Protein AF-A0A967H5M8-F1 (afdb_monomer)

Mean predicted aligned error: 3.18 Å

Solvent-accessible surface area (backbone atoms only — not comparable to full-atom values): 7949 Å² total; per-residue (Å²): 107,64,87,84,41,62,66,40,50,35,70,54,64,42,18,38,65,68,41,80,28,29,34,34,30,39,46,49,67,38,90,89,75,70,45,78,49,74,49,63,78,41,75,48,74,46,58,31,38,22,40,42,82,69,62,39,92,92,38,62,27,49,34,26,34,42,30,45,48,50,60,46,71,60,23,50,49,77,83,37,82,75,80,44,83,62,58,58,78,50,45,51,58,33,90,49,81,77,95,54,72,38,94,76,32,74,47,60,74,43,75,54,50,52,82,69,33,71,81,38,46,46,42,75,92,78,43,59,81,90,47,45,76,20,30,60,72,29,77

Sequence (139 aa):
MHEQHGGELQCQVCHSIEYSSCDGCHVQISDETGNPYYTTEGSYLGLYIGLNPLKSYNRPYKYVLLRHVPVDEDSFSFYGNNLLPNYDQLPTWTYASPHNIQRNTPQTESCGACHGNPELFLTAEKVAENEIAANQDVI

Nearest PDB structures (foldseek):
  1owg-assembly1_A  TM=4.647E-01  e=6.901E+00  Escherichia coli
  2iie-assembly1_A  TM=3.719E-01  e=7.796E+00  Escherichia coli
  2iif-assembly1_A  TM=3.560E-01  e=7.335E+00  Escherichia coli

pLDDT: mean 95.89, std 2.3, range [81.44, 98.56]

Structure (mmCIF, N/CA/C/O backbone):
data_AF-A0A967H5M8-F1
#
_entry.id   AF-A0A967H5M8-F1
#
loop_
_atom_site.group_PDB
_atom_site.id
_atom_site.type_symbol
_atom_site.label_atom_id
_atom_site.label_alt_id
_atom_site.label_comp_id
_atom_site.label_asym_id
_atom_site.label_entity_id
_atom_site.label_seq_id
_atom_site.pdbx_PDB_ins_code
_atom_site.Cartn_x
_atom_site.Cartn_y
_atom_site.Cartn_z
_atom_site.occupancy
_atom_site.B_iso_or_equiv
_atom_site.auth_seq_id
_atom_site.auth_comp_id
_atom_site.auth_asym_id
_atom_site.auth_atom_id
_atom_site.pdbx_PDB_model_num
ATOM 1 N N . MET A 1 1 ? -10.910 -0.694 23.156 1.00 81.44 1 MET A N 1
ATOM 2 C CA . MET A 1 1 ? -10.536 -0.867 21.735 1.00 81.44 1 MET A CA 1
ATOM 3 C C . MET A 1 1 ? -10.185 -2.311 21.402 1.00 81.44 1 MET A C 1
ATOM 5 O O . MET A 1 1 ? -10.831 -2.865 20.525 1.00 81.44 1 MET A O 1
ATOM 9 N N . HIS A 1 2 ? -9.216 -2.941 22.082 1.00 92.88 2 HIS A N 1
ATOM 10 C CA . HIS A 1 2 ? -8.803 -4.319 21.759 1.00 92.88 2 HIS A CA 1
ATOM 11 C C . HIS A 1 2 ? -9.899 -5.374 21.941 1.00 92.88 2 HIS A C 1
ATOM 13 O O . HIS A 1 2 ? -9.974 -6.291 21.140 1.00 92.88 2 HIS A O 1
ATOM 19 N N . GLU A 1 3 ? -10.773 -5.240 22.940 1.00 92.19 3 GLU A N 1
ATOM 20 C CA . GLU A 1 3 ? -11.892 -6.178 23.117 1.00 92.19 3 GLU A CA 1
ATOM 21 C C . GLU A 1 3 ? -12.945 -6.049 22.008 1.00 92.19 3 GLU A C 1
ATOM 23 O O . GLU A 1 3 ? -13.509 -7.050 21.589 1.00 92.19 3 GLU A O 1
ATOM 28 N N . GLN A 1 4 ? -13.187 -4.832 21.501 1.00 90.81 4 GLN A N 1
ATOM 29 C CA . GLN A 1 4 ? -14.183 -4.600 20.447 1.00 90.81 4 GLN A CA 1
ATOM 30 C C . GLN A 1 4 ? -13.690 -4.981 19.043 1.00 90.81 4 GLN A C 1
ATOM 32 O O . GLN A 1 4 ? -14.500 -5.338 18.198 1.00 90.81 4 GLN A O 1
ATOM 37 N N . HIS A 1 5 ? -12.382 -4.884 18.788 1.00 93.88 5 HIS A N 1
ATOM 38 C CA . HIS A 1 5 ? -11.789 -5.076 17.455 1.00 93.88 5 HIS A CA 1
ATOM 39 C C . HIS A 1 5 ? -10.844 -6.283 17.365 1.00 93.88 5 HIS A C 1
ATOM 41 O O . HIS A 1 5 ? -10.254 -6.545 16.313 1.00 93.88 5 HIS A O 1
ATOM 47 N N . GLY A 1 6 ? -10.652 -6.995 18.477 1.00 86.25 6 GLY A N 1
ATOM 48 C CA . GLY A 1 6 ? -9.716 -8.105 18.588 1.00 86.25 6 GLY A CA 1
ATOM 49 C C . GLY A 1 6 ? -10.035 -9.207 17.585 1.00 86.25 6 GLY A C 1
ATOM 50 O O . GLY A 1 6 ? -11.162 -9.682 17.512 1.00 86.25 6 GLY A O 1
ATOM 51 N N . GLY A 1 7 ? -9.030 -9.603 16.804 1.00 85.00 7 GLY A N 1
ATOM 52 C CA . GLY A 1 7 ? -9.155 -10.640 15.776 1.00 85.00 7 GLY A CA 1
ATOM 53 C C . GLY A 1 7 ? -9.581 -10.127 14.397 1.00 85.00 7 GLY A C 1
ATOM 54 O O . GLY A 1 7 ? -9.241 -10.761 13.404 1.00 85.00 7 GLY A O 1
ATOM 55 N N . GLU A 1 8 ? -10.216 -8.957 14.305 1.00 95.06 8 GLU A N 1
ATOM 56 C CA . GLU A 1 8 ? -10.643 -8.375 13.023 1.00 95.06 8 GLU A CA 1
ATOM 57 C C . GLU A 1 8 ? -9.600 -7.416 12.439 1.00 95.06 8 GLU A C 1
ATOM 59 O O . GLU A 1 8 ? -9.362 -7.438 11.232 1.00 95.06 8 GLU A O 1
ATOM 64 N N . LEU A 1 9 ? -8.959 -6.595 13.277 1.00 96.62 9 LEU A N 1
ATOM 65 C CA . LEU A 1 9 ? -7.996 -5.579 12.842 1.00 96.62 9 LEU A CA 1
ATOM 66 C C . LEU A 1 9 ? -6.559 -5.980 13.180 1.00 96.62 9 LEU A C 1
ATOM 68 O O . LEU A 1 9 ? -6.258 -6.353 14.317 1.00 96.62 9 LEU A O 1
ATOM 72 N N . GLN A 1 10 ? -5.655 -5.832 12.213 1.00 97.00 10 GLN A N 1
ATOM 73 C CA . GLN A 1 10 ? -4.217 -5.898 12.459 1.00 97.00 10 GLN A CA 1
ATOM 74 C C . GLN A 1 10 ? -3.796 -4.790 13.440 1.00 97.00 10 GLN A C 1
ATOM 76 O O . GLN A 1 10 ? -4.272 -3.663 13.340 1.00 97.00 10 GLN A O 1
ATOM 81 N N . CYS A 1 11 ? -2.853 -5.064 14.352 1.00 95.94 11 CYS A N 1
ATOM 82 C CA . CYS A 1 11 ? -2.382 -4.083 15.343 1.00 95.94 11 CYS A CA 1
ATOM 83 C C . CYS A 1 11 ? -1.971 -2.742 14.711 1.00 95.94 11 CYS A C 1
ATOM 85 O O . CYS A 1 11 ? -2.276 -1.678 15.244 1.00 95.94 11 CYS A O 1
ATOM 87 N N . GLN A 1 12 ? -1.307 -2.792 13.557 1.00 97.56 12 GLN A N 1
ATOM 88 C CA . GLN A 1 12 ? -0.863 -1.621 12.812 1.00 97.56 12 GLN A CA 1
ATOM 89 C C . GLN A 1 12 ? -2.021 -0.727 12.340 1.00 97.56 12 GLN A C 1
ATOM 91 O O . GLN A 1 12 ? -1.812 0.475 12.255 1.00 97.56 12 GLN A O 1
ATOM 96 N N . VAL A 1 13 ? -3.238 -1.248 12.129 1.00 97.81 13 VAL A N 1
ATOM 97 C CA . VAL A 1 13 ? -4.414 -0.430 11.759 1.00 97.81 13 VAL A CA 1
ATOM 98 C C . VAL A 1 13 ? -4.656 0.685 12.775 1.00 97.81 13 VAL A C 1
ATOM 100 O O . VAL A 1 13 ? -4.952 1.813 12.398 1.00 97.81 13 VAL A O 1
ATOM 103 N N . CYS A 1 14 ? -4.480 0.383 14.062 1.00 97.25 14 CYS A N 1
ATOM 104 C CA . CYS A 1 14 ? -4.594 1.378 15.122 1.00 97.25 14 CYS A CA 1
ATOM 105 C C . CYS A 1 14 ? -3.242 1.994 15.479 1.00 97.25 14 CYS A C 1
ATOM 107 O O . CYS A 1 14 ? -3.198 3.141 15.891 1.00 97.25 14 CYS A O 1
ATOM 109 N N . HIS A 1 15 ? -2.145 1.241 15.386 1.00 97.75 15 HIS A N 1
ATOM 110 C CA . HIS A 1 15 ? -0.874 1.634 15.996 1.00 97.75 15 HIS A CA 1
ATOM 111 C C . HIS A 1 15 ? 0.194 2.129 15.018 1.00 97.75 15 HIS A C 1
ATOM 113 O O . HIS A 1 15 ? 1.268 2.513 15.466 1.00 97.75 15 HIS A O 1
ATOM 119 N N . SER A 1 16 ? -0.060 2.142 13.713 1.00 98.19 16 SER A N 1
ATOM 120 C CA . SER A 1 16 ? 0.835 2.758 12.728 1.00 98.19 16 SER A CA 1
ATOM 121 C C . SER A 1 16 ? 0.544 4.249 12.586 1.00 98.19 16 SER A C 1
ATOM 123 O O . SER A 1 16 ? -0.568 4.709 12.820 1.00 98.19 16 SER A O 1
ATOM 125 N N . ILE A 1 17 ? 1.548 4.989 12.131 1.00 97.31 17 ILE A N 1
ATOM 126 C CA . ILE A 1 17 ? 1.366 6.298 11.492 1.00 97.31 17 ILE A CA 1
ATOM 127 C C . ILE A 1 17 ? 1.536 6.146 9.978 1.00 97.31 17 ILE A C 1
ATOM 129 O O . ILE A 1 17 ? 1.791 5.036 9.502 1.00 97.31 17 ILE A O 1
ATOM 133 N N . GLU A 1 18 ? 1.405 7.238 9.232 1.00 97.50 18 GLU A N 1
ATOM 134 C CA . GLU A 1 18 ? 1.667 7.257 7.792 1.00 97.50 18 GLU A CA 1
ATOM 135 C C . GLU A 1 18 ? 3.054 6.685 7.454 1.00 97.50 18 GLU A C 1
ATOM 137 O O . GLU A 1 18 ? 4.028 6.833 8.201 1.00 97.50 18 GLU A O 1
ATOM 142 N N . TYR A 1 19 ? 3.132 5.988 6.325 1.00 97.81 19 TYR A N 1
ATOM 143 C CA . TYR A 1 19 ? 4.345 5.365 5.807 1.00 97.81 19 TYR A CA 1
ATOM 144 C C . TYR A 1 19 ? 4.388 5.479 4.286 1.00 97.81 19 TYR A C 1
ATOM 146 O O . TYR A 1 19 ? 3.388 5.774 3.637 1.00 97.81 19 TYR A O 1
ATOM 154 N N . SER A 1 20 ? 5.566 5.237 3.719 1.00 96.69 20 SER A N 1
ATOM 155 C CA . SER A 1 20 ? 5.797 5.397 2.288 1.00 96.69 20 SER A CA 1
ATOM 156 C C . SER A 1 20 ? 4.996 4.402 1.449 1.00 96.69 20 SER A C 1
ATOM 158 O O . SER A 1 20 ? 5.032 3.193 1.708 1.00 96.69 20 SER A O 1
ATOM 160 N N . SER A 1 21 ? 4.349 4.940 0.424 1.00 97.19 21 SER A N 1
ATOM 161 C CA . SER A 1 21 ? 3.827 4.260 -0.758 1.00 97.19 21 SER A CA 1
ATOM 162 C C . SER A 1 21 ? 4.420 4.936 -1.997 1.00 97.19 21 SER A C 1
ATOM 164 O O . SER A 1 21 ? 4.889 6.077 -1.915 1.00 97.19 21 SER A O 1
ATOM 166 N N . CYS A 1 22 ? 4.464 4.219 -3.113 1.00 96.00 22 CYS A N 1
ATOM 167 C CA . CYS A 1 22 ? 5.015 4.728 -4.363 1.00 96.00 22 CYS A CA 1
ATOM 168 C C . CYS A 1 22 ? 4.206 4.201 -5.545 1.00 96.00 22 CYS A C 1
ATOM 170 O O . CYS A 1 22 ? 3.684 3.094 -5.458 1.00 96.00 22 CYS A O 1
ATOM 172 N N . ASP A 1 23 ? 4.217 4.942 -6.647 1.00 96.06 23 ASP A N 1
ATOM 173 C CA . ASP A 1 23 ? 3.498 4.619 -7.882 1.00 96.06 23 ASP A CA 1
ATOM 174 C C . ASP A 1 23 ? 4.489 4.397 -9.018 1.00 96.06 23 ASP A C 1
ATOM 176 O O . ASP A 1 23 ? 5.540 5.049 -9.022 1.00 96.06 23 ASP A O 1
ATOM 180 N N . GLY A 1 24 ? 4.142 3.478 -9.928 1.00 93.62 24 GLY A N 1
ATOM 181 C CA . GLY A 1 24 ? 4.784 3.210 -11.221 1.00 93.62 24 GLY A CA 1
ATOM 182 C C . GLY A 1 24 ? 6.312 3.251 -11.224 1.00 93.62 24 GLY A C 1
ATOM 183 O O . GLY A 1 24 ? 6.906 4.321 -11.205 1.00 93.62 24 GLY A O 1
ATOM 184 N N . CYS A 1 25 ? 6.990 2.101 -11.270 1.00 95.06 25 CYS A N 1
ATOM 185 C CA . CYS A 1 25 ? 8.450 2.065 -11.441 1.00 95.06 25 CYS A CA 1
ATOM 186 C C . CYS A 1 25 ? 8.810 1.773 -12.892 1.00 95.06 25 CYS A C 1
ATOM 188 O O . CYS A 1 25 ? 8.416 0.730 -13.403 1.00 95.06 25 CYS A O 1
ATOM 190 N N . HIS A 1 26 ? 9.648 2.595 -13.517 1.00 96.19 26 HIS A N 1
ATOM 191 C CA . HIS A 1 26 ? 10.157 2.336 -14.868 1.00 96.19 26 HIS A CA 1
ATOM 192 C C . HIS A 1 26 ? 11.671 2.240 -14.850 1.00 96.19 26 HIS A C 1
ATOM 194 O O . HIS A 1 26 ? 12.345 3.121 -14.317 1.00 96.19 26 HIS A O 1
ATOM 200 N N . VAL A 1 27 ? 12.217 1.178 -15.440 1.00 95.94 27 VAL A N 1
ATOM 201 C CA . VAL A 1 27 ? 13.665 0.927 -15.478 1.00 95.94 27 VAL A CA 1
ATOM 202 C C . VAL A 1 27 ? 14.247 1.182 -16.863 1.00 95.94 27 VAL A C 1
ATOM 204 O O . VAL A 1 27 ? 13.673 0.777 -17.869 1.00 95.94 27 VAL A O 1
ATOM 207 N N . GLN A 1 28 ? 15.403 1.844 -16.918 1.00 96.50 28 GLN A N 1
ATOM 208 C CA . GLN A 1 28 ? 16.050 2.271 -18.166 1.00 96.50 28 GLN A CA 1
ATOM 209 C C . GLN A 1 28 ? 17.585 2.265 -18.027 1.00 96.50 28 GLN A C 1
ATOM 211 O O . GLN A 1 28 ? 18.124 2.106 -16.926 1.00 96.50 28 GLN A O 1
ATOM 216 N N . ILE A 1 29 ? 18.300 2.441 -19.143 1.00 97.19 29 ILE A N 1
ATOM 217 C CA . ILE A 1 29 ? 19.746 2.717 -19.171 1.00 97.19 29 ILE A CA 1
ATOM 218 C C . ILE A 1 29 ? 19.948 4.165 -19.608 1.00 97.19 29 ILE A C 1
ATOM 220 O O . ILE A 1 29 ? 19.361 4.611 -20.587 1.00 97.19 29 ILE A O 1
ATOM 224 N N . SER A 1 30 ? 20.778 4.906 -18.881 1.00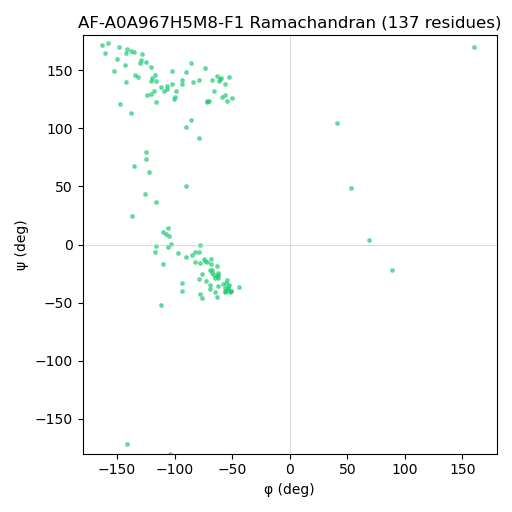 95.56 30 SER A N 1
ATOM 225 C CA . SER A 1 30 ? 21.103 6.291 -19.221 1.00 95.56 30 SER A CA 1
ATOM 226 C C . SER A 1 30 ? 21.969 6.344 -20.483 1.00 95.56 30 SER A C 1
ATOM 228 O O . SER A 1 30 ? 23.070 5.796 -20.482 1.00 95.56 30 SER A O 1
ATOM 230 N N . ASP A 1 31 ? 21.528 7.067 -21.515 1.00 94.38 31 ASP A N 1
ATOM 231 C CA . ASP A 1 31 ? 22.326 7.295 -22.733 1.00 94.38 31 ASP A CA 1
ATOM 232 C C . ASP A 1 31 ? 23.618 8.086 -22.455 1.00 94.38 31 ASP A C 1
ATOM 234 O O . ASP A 1 31 ? 24.615 7.940 -23.161 1.00 94.38 31 ASP A O 1
ATOM 238 N N . GLU A 1 32 ? 23.624 8.911 -21.404 1.00 96.00 32 GLU A N 1
ATOM 239 C CA . GLU A 1 32 ? 24.776 9.735 -21.021 1.00 96.00 32 GLU A CA 1
ATOM 240 C C . GLU A 1 32 ? 25.855 8.935 -20.285 1.00 96.00 32 GLU A C 1
ATOM 242 O O . GLU A 1 32 ? 27.050 9.130 -20.512 1.00 96.00 32 GLU A O 1
ATOM 247 N N . THR A 1 33 ? 25.442 8.059 -19.366 1.00 96.56 33 THR A N 1
ATOM 248 C CA . THR A 1 33 ? 26.367 7.376 -18.445 1.00 96.56 33 THR A CA 1
ATOM 249 C C . THR A 1 33 ? 26.530 5.887 -18.729 1.00 96.56 33 THR A C 1
ATOM 251 O O . THR A 1 33 ? 27.467 5.274 -18.222 1.00 96.56 33 THR A O 1
ATOM 254 N N . GLY A 1 34 ? 25.618 5.286 -19.495 1.00 96.19 34 GLY A N 1
ATOM 255 C CA . GLY A 1 34 ? 25.522 3.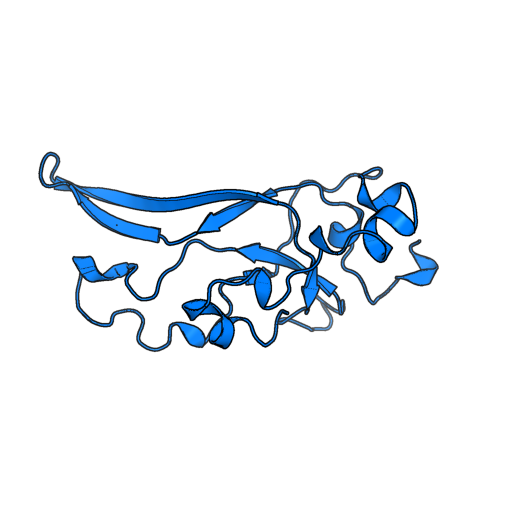840 -19.692 1.00 96.19 34 GLY A CA 1
ATOM 256 C C . GLY A 1 34 ? 25.072 3.059 -18.451 1.00 96.19 34 GLY A C 1
ATOM 257 O O . GLY A 1 34 ? 25.033 1.831 -18.495 1.00 96.19 34 GLY A O 1
ATOM 258 N N . ASN A 1 35 ? 24.738 3.732 -17.343 1.00 97.62 35 ASN A N 1
ATOM 259 C CA . ASN A 1 35 ? 24.340 3.081 -16.095 1.00 97.62 35 ASN A CA 1
ATOM 260 C C . ASN A 1 35 ? 22.820 2.851 -16.026 1.00 97.62 35 ASN A C 1
ATOM 262 O O . ASN A 1 35 ? 22.053 3.674 -16.538 1.00 97.62 35 ASN A O 1
ATOM 266 N N . PRO A 1 36 ? 22.367 1.778 -15.349 1.00 96.19 36 PRO A N 1
ATOM 267 C CA . PRO A 1 36 ? 20.953 1.573 -15.070 1.00 96.19 36 PRO A CA 1
ATOM 268 C C . PRO A 1 36 ? 20.417 2.611 -14.085 1.00 96.19 36 PRO A C 1
ATOM 270 O O . PRO A 1 36 ? 21.076 2.955 -13.102 1.00 96.19 36 PRO A O 1
ATOM 273 N N . TYR A 1 37 ? 19.191 3.062 -14.332 1.00 96.19 37 TYR A N 1
ATOM 274 C CA . TYR A 1 37 ? 18.425 3.903 -13.419 1.00 96.19 37 TYR A CA 1
ATOM 275 C C . TYR A 1 37 ? 16.946 3.505 -13.430 1.00 96.19 37 TYR A C 1
ATOM 277 O O . TYR A 1 37 ? 16.499 2.723 -14.273 1.00 96.19 37 TYR A O 1
ATOM 285 N N . TYR A 1 38 ? 16.200 4.038 -12.466 1.00 94.56 38 TYR A N 1
ATOM 286 C CA . TYR A 1 38 ? 14.752 3.918 -12.414 1.00 94.56 38 TYR A CA 1
ATOM 287 C C . TYR A 1 38 ? 14.114 5.287 -12.192 1.00 94.56 38 TYR A C 1
ATOM 289 O O . TYR A 1 38 ? 14.743 6.193 -11.636 1.00 94.56 38 TYR A O 1
ATOM 297 N N . THR A 1 39 ? 12.862 5.416 -12.601 1.00 94.81 39 THR A N 1
ATOM 298 C CA . THR A 1 39 ? 11.980 6.531 -12.255 1.00 94.81 39 THR A CA 1
ATOM 299 C C . THR A 1 39 ? 10.753 5.999 -11.539 1.00 94.81 39 THR A C 1
ATOM 301 O O . THR A 1 39 ? 10.374 4.847 -11.741 1.00 94.81 39 THR A O 1
ATOM 304 N N . THR A 1 40 ? 10.156 6.835 -10.695 1.00 94.69 40 THR A N 1
ATOM 305 C CA . THR A 1 40 ? 8.862 6.559 -10.067 1.00 94.69 40 THR A CA 1
ATOM 306 C C . THR A 1 40 ? 7.867 7.637 -10.452 1.00 94.69 40 THR A C 1
ATOM 308 O O . THR A 1 40 ? 8.242 8.812 -10.459 1.00 94.69 40 THR A O 1
ATOM 311 N N . GLU A 1 41 ? 6.619 7.269 -10.701 1.00 95.31 41 GLU A N 1
ATOM 312 C CA . GLU A 1 41 ? 5.545 8.227 -10.988 1.00 95.31 41 GLU A CA 1
ATOM 313 C C . GLU A 1 41 ? 5.110 8.999 -9.738 1.00 95.31 41 GLU A C 1
ATOM 315 O O . GLU A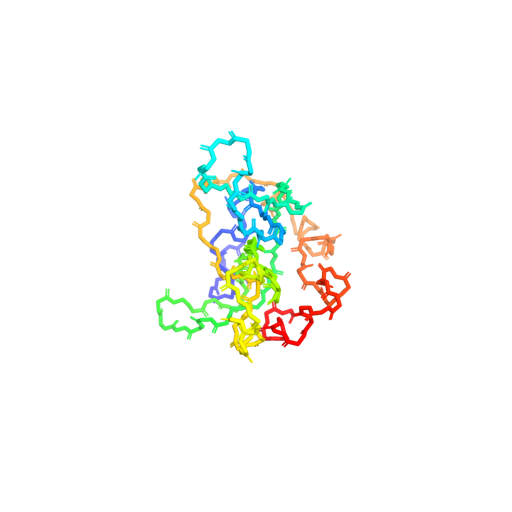 1 41 ? 4.779 10.184 -9.811 1.00 95.31 41 GLU A O 1
ATOM 320 N N . GLY A 1 42 ? 5.196 8.356 -8.571 1.00 95.44 42 GLY A N 1
ATOM 321 C CA . GLY A 1 42 ? 4.791 8.941 -7.300 1.00 95.44 42 GLY A CA 1
ATOM 322 C C . GLY A 1 42 ? 5.541 8.358 -6.108 1.00 95.44 42 GLY A C 1
ATOM 323 O O . GLY A 1 42 ? 5.955 7.200 -6.100 1.00 95.44 42 GLY A O 1
ATOM 324 N N . SER A 1 43 ? 5.728 9.180 -5.076 1.00 96.38 43 SER A N 1
ATOM 325 C CA . SER A 1 43 ? 6.210 8.757 -3.760 1.00 96.38 43 SER A CA 1
ATOM 326 C C . SER A 1 43 ? 5.575 9.644 -2.698 1.00 96.38 43 SER A C 1
ATOM 328 O O . SER A 1 43 ? 5.721 10.868 -2.733 1.00 96.38 43 SER A O 1
ATOM 330 N N . TYR A 1 44 ? 4.839 9.039 -1.771 1.00 96.88 44 TYR A N 1
ATOM 331 C CA . TYR A 1 44 ? 4.036 9.766 -0.792 1.00 96.88 44 TYR A CA 1
ATOM 332 C C . TYR A 1 44 ? 3.898 8.986 0.514 1.00 96.88 44 TYR A C 1
ATOM 334 O O . TYR A 1 44 ? 4.118 7.775 0.581 1.00 96.88 44 TYR A O 1
ATOM 342 N N . LEU A 1 45 ? 3.565 9.701 1.587 1.00 97.50 45 LEU A N 1
ATOM 343 C CA . LEU A 1 45 ? 3.207 9.101 2.867 1.00 97.50 45 LEU A CA 1
ATOM 344 C C . LEU A 1 45 ? 1.689 8.936 2.931 1.00 97.50 45 LEU A C 1
ATOM 346 O O . LEU A 1 45 ? 0.949 9.831 2.533 1.00 97.50 45 LEU A O 1
ATOM 350 N N . GLY A 1 46 ? 1.235 7.796 3.440 1.00 96.69 46 GLY A N 1
ATOM 351 C CA . GLY A 1 46 ? -0.181 7.541 3.668 1.00 96.69 46 GLY A CA 1
ATOM 352 C C . GLY A 1 46 ? -0.410 6.369 4.613 1.00 96.69 46 GLY A C 1
ATOM 353 O O . GLY A 1 46 ? 0.524 5.660 5.000 1.00 96.69 46 GLY A O 1
ATOM 354 N N . LEU A 1 47 ? -1.666 6.178 5.006 1.00 97.94 47 LEU A N 1
ATOM 355 C CA . LEU A 1 47 ? -2.122 5.034 5.788 1.00 97.94 47 LEU A CA 1
ATOM 356 C C . LEU A 1 47 ? -3.456 4.569 5.213 1.00 97.94 47 LEU A C 1
ATOM 358 O O . LEU A 1 47 ? -4.451 5.281 5.310 1.00 97.94 47 LEU A O 1
ATOM 362 N N . TYR A 1 48 ? -3.455 3.371 4.633 1.00 98.31 48 TYR A N 1
ATOM 363 C CA . TYR A 1 48 ? -4.621 2.803 3.966 1.00 98.31 48 TYR A CA 1
ATOM 364 C C . TYR A 1 48 ? -4.971 1.451 4.573 1.00 98.31 48 TYR A C 1
ATOM 366 O O . TYR A 1 48 ? -4.117 0.574 4.711 1.00 98.31 48 TYR A O 1
ATOM 374 N N . ILE A 1 49 ? -6.235 1.304 4.945 1.00 98.56 49 ILE A N 1
ATOM 375 C CA . ILE A 1 49 ? -6.856 0.114 5.507 1.00 98.56 49 ILE A CA 1
ATOM 376 C C . ILE A 1 49 ? -7.619 -0.572 4.380 1.00 98.56 49 ILE A C 1
ATOM 378 O O . ILE A 1 49 ? -8.487 0.042 3.765 1.00 98.56 49 ILE A O 1
ATOM 382 N N . GLY A 1 50 ? -7.341 -1.847 4.149 1.00 98.38 50 GLY A N 1
ATOM 383 C CA . GLY A 1 50 ? -8.093 -2.665 3.201 1.00 98.38 50 GLY A CA 1
ATOM 384 C C . GLY A 1 50 ? -8.292 -4.082 3.712 1.00 98.38 50 GLY A C 1
ATOM 385 O O . GLY A 1 50 ? -8.011 -4.390 4.879 1.00 98.38 50 GLY A O 1
ATOM 386 N N . LEU A 1 51 ? -8.806 -4.950 2.847 1.00 98.19 51 LEU A N 1
ATOM 387 C CA . LEU A 1 51 ? -8.981 -6.365 3.153 1.00 98.19 51 LEU A CA 1
ATOM 388 C C . LEU A 1 51 ? -7.633 -7.088 3.153 1.00 98.19 51 LEU A C 1
ATOM 390 O O . LEU A 1 51 ? -6.683 -6.695 2.485 1.00 98.19 51 LEU A O 1
ATOM 394 N N . ASN A 1 52 ? -7.538 -8.155 3.944 1.00 97.19 52 ASN A N 1
ATOM 395 C CA . ASN A 1 52 ? -6.343 -8.986 4.015 1.00 97.19 52 ASN A CA 1
ATOM 396 C C . ASN A 1 52 ? -6.343 -10.066 2.917 1.00 97.19 52 ASN A C 1
ATOM 398 O O . ASN A 1 52 ? -7.043 -11.072 3.091 1.00 97.19 52 ASN A O 1
ATOM 402 N N . PRO A 1 53 ? -5.505 -9.953 1.866 1.00 91.88 53 PRO A N 1
ATOM 403 C CA . PRO A 1 53 ? -5.429 -10.975 0.821 1.00 91.88 53 PRO A CA 1
ATOM 404 C C . PRO A 1 53 ? -4.698 -12.244 1.289 1.00 91.88 53 PRO A C 1
ATOM 406 O O . PRO A 1 53 ? -4.743 -13.278 0.632 1.00 91.88 53 PRO A O 1
ATOM 409 N N . LEU A 1 54 ? -4.007 -12.198 2.436 1.00 94.00 54 LEU A N 1
ATOM 410 C CA . LEU A 1 54 ? -3.120 -13.258 2.929 1.00 94.00 54 LEU A CA 1
ATOM 411 C C . LEU A 1 54 ? -3.623 -13.866 4.245 1.00 94.00 54 LEU A C 1
ATOM 413 O O . LEU A 1 54 ? -2.822 -14.195 5.134 1.00 94.00 54 LEU A O 1
ATOM 417 N N . LYS A 1 55 ? -4.950 -14.004 4.388 1.00 93.69 55 LYS A N 1
ATOM 418 C CA . LYS A 1 55 ? -5.574 -14.601 5.575 1.00 93.69 55 LYS A CA 1
ATOM 419 C C . LYS A 1 55 ? -5.016 -15.989 5.857 1.00 93.69 55 LYS A C 1
ATOM 421 O O . LYS A 1 55 ? -5.060 -16.897 5.034 1.00 93.69 55 LYS A O 1
ATOM 426 N N . SER A 1 56 ? -4.495 -16.152 7.063 1.00 95.12 56 SER A N 1
ATOM 427 C CA . SER A 1 56 ? -3.923 -17.406 7.545 1.00 95.12 56 SER A CA 1
ATOM 428 C C . SER A 1 56 ? -3.930 -17.423 9.069 1.00 95.12 56 SER A C 1
ATOM 430 O O . SER A 1 56 ? -4.199 -16.404 9.699 1.00 95.12 56 SER A O 1
ATOM 432 N N . TYR A 1 57 ? -3.560 -18.550 9.679 1.00 94.31 57 TYR A N 1
ATOM 433 C CA . TYR A 1 57 ? -3.387 -18.628 11.134 1.00 94.31 57 TYR A CA 1
ATOM 434 C C . TYR A 1 57 ? -2.425 -17.550 11.675 1.00 94.31 57 TYR A C 1
ATOM 436 O O . TYR A 1 57 ? -2.685 -16.947 12.710 1.00 94.31 57 TYR A O 1
ATOM 444 N N . ASN A 1 58 ? -1.350 -17.250 10.935 1.00 92.50 58 ASN A N 1
ATOM 445 C CA . ASN A 1 58 ? -0.359 -16.238 11.319 1.00 92.50 58 ASN A CA 1
ATOM 446 C C . ASN A 1 58 ? -0.777 -14.799 10.959 1.00 92.50 58 ASN A C 1
ATOM 448 O O . ASN A 1 58 ? -0.167 -13.846 11.437 1.00 92.50 58 ASN A O 1
ATOM 452 N N . ARG A 1 59 ? -1.787 -14.630 10.096 1.00 93.50 59 ARG A N 1
ATOM 453 C CA . ARG A 1 59 ? -2.334 -13.336 9.653 1.00 93.50 59 ARG A CA 1
ATOM 454 C C . ARG A 1 59 ? -3.865 -13.408 9.690 1.00 93.50 59 ARG A C 1
ATOM 456 O O . ARG A 1 59 ? -4.491 -13.444 8.629 1.00 93.50 59 ARG A O 1
ATOM 463 N N . PRO A 1 60 ? -4.474 -13.507 10.884 1.00 95.44 60 PRO A N 1
ATOM 464 C CA . PRO A 1 60 ? -5.890 -13.857 11.011 1.00 95.44 60 PRO A CA 1
ATOM 465 C C . PRO A 1 60 ? -6.835 -12.688 10.704 1.00 95.44 60 PRO A C 1
ATOM 467 O O . PRO A 1 60 ? -8.023 -12.900 10.481 1.00 95.44 60 PRO A O 1
ATOM 470 N N . TYR A 1 61 ? -6.307 -11.464 10.685 1.00 97.31 61 TYR A N 1
ATOM 471 C CA . TYR A 1 61 ? -7.088 -10.236 10.613 1.00 97.31 61 TYR A CA 1
ATOM 472 C C . TYR A 1 61 ? -7.887 -10.122 9.315 1.00 97.31 61 TYR A C 1
ATOM 474 O O . TYR A 1 61 ? -7.431 -10.534 8.244 1.00 97.31 61 TYR A O 1
ATOM 482 N N . LYS A 1 62 ? -9.080 -9.535 9.411 1.00 97.19 62 LYS A N 1
ATOM 483 C CA . LYS A 1 62 ? -9.905 -9.166 8.263 1.00 97.19 62 LYS A CA 1
ATOM 484 C C . LYS A 1 62 ? -9.390 -7.909 7.582 1.00 97.19 62 LYS A C 1
ATOM 486 O O . LYS A 1 62 ? -9.270 -7.928 6.361 1.00 97.19 62 LYS A O 1
ATOM 491 N N . TYR A 1 63 ? -9.069 -6.883 8.364 1.00 98.06 63 TYR A N 1
ATOM 492 C CA . TYR A 1 63 ? -8.551 -5.619 7.861 1.00 98.06 63 T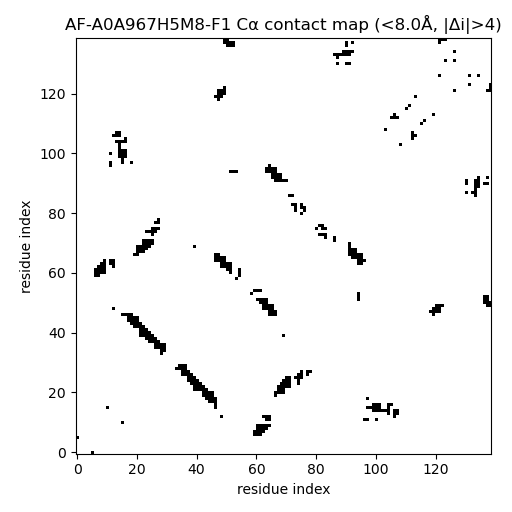YR A CA 1
ATOM 493 C C . TYR A 1 63 ? -7.096 -5.424 8.266 1.00 98.06 63 TYR A C 1
ATOM 495 O O . TYR A 1 63 ? -6.701 -5.668 9.413 1.00 98.06 63 TYR A O 1
ATOM 503 N N . VAL A 1 64 ? -6.308 -4.982 7.297 1.00 98.44 64 VAL A N 1
ATOM 504 C CA . VAL A 1 64 ? -4.857 -4.813 7.390 1.00 98.44 64 VAL A CA 1
ATOM 505 C C . VAL A 1 64 ? -4.467 -3.474 6.793 1.00 98.44 64 VAL A C 1
ATOM 507 O O . VAL A 1 64 ? -5.260 -2.842 6.096 1.00 98.44 64 VAL A O 1
ATOM 510 N N . LEU A 1 65 ? -3.238 -3.051 7.062 1.00 98.31 65 LEU A N 1
ATOM 511 C CA . LEU A 1 65 ? -2.660 -1.946 6.315 1.00 98.31 65 LEU A CA 1
ATOM 512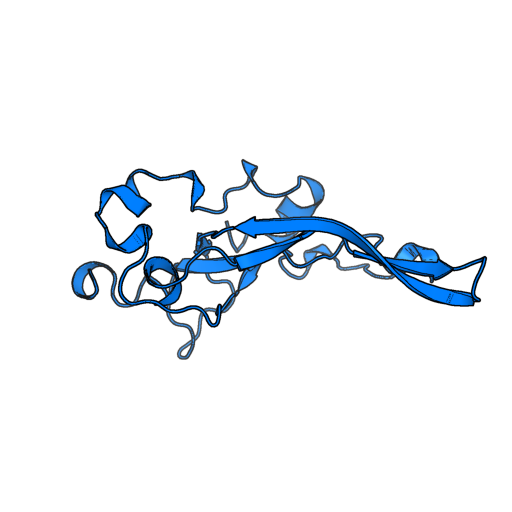 C C . LEU A 1 65 ? -2.155 -2.422 4.957 1.00 98.31 65 LEU A C 1
ATOM 514 O O . LEU A 1 65 ? -1.572 -3.505 4.857 1.00 98.31 65 LEU A O 1
ATOM 518 N N . LEU A 1 66 ? -2.349 -1.592 3.935 1.00 98.38 66 LEU A N 1
ATOM 519 C CA . LEU A 1 66 ? -1.898 -1.841 2.570 1.00 98.38 66 LEU A CA 1
ATOM 520 C C . LEU A 1 66 ? -0.926 -0.758 2.105 1.00 98.38 66 LEU A C 1
ATOM 522 O O . LEU A 1 66 ? -1.070 0.417 2.438 1.00 98.38 66 LEU A O 1
ATOM 526 N N . ARG A 1 67 ? 0.082 -1.148 1.332 1.00 97.62 67 ARG A N 1
ATOM 527 C CA . ARG A 1 67 ? 1.049 -0.243 0.707 1.00 97.62 67 ARG A CA 1
ATOM 528 C C . ARG A 1 67 ? 0.939 -0.362 -0.802 1.00 97.62 67 ARG A C 1
ATOM 530 O O . ARG A 1 67 ? 1.032 -1.483 -1.301 1.00 97.62 67 ARG A O 1
ATOM 537 N N . HIS A 1 68 ? 0.875 0.771 -1.493 1.00 97.94 68 HIS A N 1
ATOM 538 C CA . HIS A 1 68 ? 1.067 0.772 -2.935 1.00 97.94 68 HIS A CA 1
ATOM 539 C C . HIS A 1 68 ? 2.541 0.520 -3.276 1.00 97.94 68 HIS A C 1
ATOM 541 O O . HIS A 1 68 ? 3.432 1.205 -2.750 1.00 97.94 68 HIS A O 1
ATOM 547 N N . VAL A 1 69 ? 2.805 -0.529 -4.059 1.00 96.06 69 VAL A N 1
ATOM 548 C CA . VAL A 1 69 ? 4.154 -0.851 -4.538 1.00 96.06 69 VAL A CA 1
ATOM 549 C C . VAL A 1 69 ? 4.370 -0.215 -5.909 1.00 96.06 69 VAL A C 1
ATOM 551 O O . VAL A 1 69 ? 3.459 -0.233 -6.727 1.00 96.06 69 VAL A O 1
ATOM 554 N N . PRO A 1 70 ? 5.573 0.304 -6.201 1.00 94.81 70 PRO A N 1
ATOM 555 C CA . PRO A 1 70 ? 5.808 0.998 -7.457 1.00 94.81 70 PRO A CA 1
ATOM 556 C C . PRO A 1 70 ? 5.997 -0.022 -8.583 1.00 94.81 70 PRO A C 1
ATOM 558 O O . PRO A 1 70 ? 7.109 -0.502 -8.812 1.00 94.81 70 PRO A O 1
ATOM 561 N N . VAL A 1 71 ? 4.909 -0.389 -9.256 1.00 94.75 71 VAL A N 1
ATOM 562 C CA . VAL A 1 71 ? 4.898 -1.290 -10.414 1.00 94.75 71 VAL A CA 1
ATOM 563 C C . VAL A 1 71 ? 3.863 -0.814 -11.427 1.00 94.75 71 VAL A C 1
ATOM 565 O O . VAL A 1 71 ? 2.774 -0.408 -11.048 1.00 9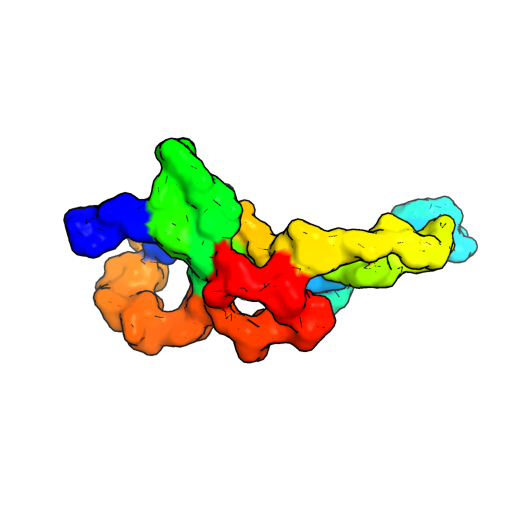4.75 71 VAL A O 1
ATOM 568 N N . ASP A 1 72 ? 4.206 -0.894 -12.704 1.00 94.81 72 ASP A N 1
ATOM 569 C CA . ASP A 1 72 ? 3.331 -0.591 -13.836 1.00 94.81 72 ASP A CA 1
ATOM 570 C C . ASP A 1 72 ? 3.372 -1.760 -14.835 1.00 94.81 72 ASP A C 1
ATOM 572 O O . ASP A 1 72 ? 4.325 -2.547 -14.840 1.00 94.81 72 ASP A O 1
ATOM 576 N N . GLU A 1 73 ? 2.358 -1.889 -15.687 1.00 94.50 73 GLU A N 1
ATOM 577 C CA . GLU A 1 73 ? 2.299 -2.870 -16.774 1.00 94.50 73 GLU A CA 1
ATOM 578 C C . GLU A 1 73 ? 3.520 -2.760 -17.701 1.00 94.50 73 GLU A C 1
ATOM 580 O O . GLU A 1 73 ? 4.023 -3.765 -18.220 1.00 94.50 73 GLU A O 1
ATOM 585 N N . ASP A 1 74 ? 4.039 -1.543 -17.880 1.00 95.12 74 ASP A N 1
ATOM 586 C CA . ASP A 1 74 ? 5.155 -1.236 -18.768 1.00 95.12 74 ASP A CA 1
ATOM 587 C C . ASP A 1 74 ? 6.483 -0.961 -18.037 1.00 95.12 74 ASP A C 1
ATOM 589 O O . ASP A 1 74 ? 7.453 -0.540 -18.679 1.00 95.12 74 ASP A O 1
ATOM 593 N N . SER A 1 75 ? 6.582 -1.300 -16.741 1.00 95.50 75 SER A N 1
ATOM 594 C CA . SER A 1 75 ? 7.780 -1.110 -15.902 1.00 95.50 75 SER A CA 1
ATOM 595 C C . SER A 1 75 ? 9.095 -1.513 -16.579 1.00 95.50 75 SER A C 1
ATOM 597 O O . SER A 1 75 ? 10.137 -0.886 -16.372 1.00 95.50 75 SER A O 1
ATOM 599 N N . PHE A 1 76 ? 9.058 -2.579 -17.384 1.00 96.25 76 PHE A N 1
ATOM 600 C CA . PHE A 1 76 ? 10.219 -3.183 -18.041 1.00 96.25 76 PHE A CA 1
ATOM 601 C C . PHE A 1 76 ? 10.249 -2.986 -19.565 1.00 96.25 76 PHE A C 1
ATOM 603 O O . PHE A 1 76 ? 11.071 -3.614 -20.233 1.00 96.25 76 PHE A O 1
ATOM 610 N N . SER A 1 77 ? 9.390 -2.130 -20.125 1.00 95.94 77 SER A N 1
ATOM 611 C CA . SER A 1 77 ? 9.236 -1.929 -21.577 1.00 95.94 77 SER A CA 1
ATOM 612 C C . SER A 1 77 ? 10.543 -1.577 -22.299 1.00 95.94 77 SER A C 1
ATOM 614 O O . SER A 1 77 ? 10.756 -2.001 -23.435 1.00 95.9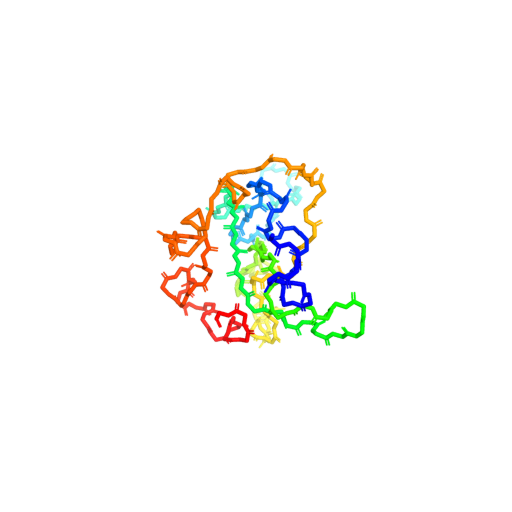4 77 SER A O 1
ATOM 616 N N . PHE A 1 78 ? 11.471 -0.893 -21.619 1.00 95.44 78 PHE A N 1
ATOM 617 C CA . PHE A 1 78 ? 12.818 -0.610 -22.125 1.00 95.44 78 PHE A CA 1
ATOM 618 C C . PHE A 1 78 ? 13.595 -1.879 -22.523 1.00 95.44 78 PHE A C 1
ATOM 620 O O . PHE A 1 78 ? 14.332 -1.881 -23.508 1.00 95.44 78 PHE A O 1
ATOM 627 N N . TYR A 1 79 ? 13.438 -2.970 -21.768 1.00 95.00 79 TYR A N 1
ATOM 628 C CA . TYR A 1 79 ? 14.173 -4.222 -21.982 1.00 95.00 79 TYR A CA 1
ATOM 629 C C . TYR A 1 79 ? 13.457 -5.197 -22.923 1.00 95.00 79 TYR A C 1
ATOM 631 O O . TYR A 1 79 ? 14.049 -6.196 -23.339 1.00 95.00 79 TYR A O 1
ATOM 639 N N . GLY A 1 80 ? 12.198 -4.936 -23.269 1.00 95.81 80 GLY A N 1
ATOM 640 C CA . GLY A 1 80 ? 11.428 -5.778 -24.171 1.00 95.81 80 GLY A CA 1
ATOM 641 C C . GLY A 1 80 ? 9.925 -5.569 -24.049 1.00 95.81 80 GLY A C 1
ATOM 642 O O . GLY A 1 80 ? 9.426 -4.932 -23.128 1.00 95.81 80 GLY A O 1
ATOM 643 N N . ASN A 1 81 ? 9.189 -6.159 -24.986 1.00 94.38 81 ASN A N 1
ATOM 644 C CA . ASN A 1 81 ? 7.734 -6.052 -25.028 1.00 94.38 81 ASN A CA 1
ATOM 645 C C . ASN A 1 81 ? 7.076 -7.084 -24.104 1.00 94.38 81 ASN A C 1
ATOM 647 O O . ASN A 1 81 ? 7.474 -8.249 -24.110 1.00 94.38 81 ASN A O 1
ATOM 651 N N . ASN A 1 82 ? 6.014 -6.673 -23.404 1.00 93.62 82 ASN A N 1
ATOM 652 C CA . ASN A 1 82 ? 5.136 -7.552 -22.622 1.00 93.62 82 ASN A CA 1
ATOM 653 C C . ASN A 1 82 ? 5.885 -8.437 -21.602 1.00 93.62 82 ASN A C 1
ATOM 655 O O . ASN A 1 82 ? 5.699 -9.654 -21.553 1.00 93.62 82 ASN A O 1
ATOM 659 N N . LEU A 1 83 ? 6.773 -7.827 -20.810 1.00 96.25 83 LEU A N 1
ATOM 660 C CA . LEU A 1 83 ? 7.561 -8.533 -19.791 1.00 96.25 83 LEU A CA 1
ATOM 661 C C . LEU A 1 83 ? 6.806 -8.745 -18.464 1.00 96.25 83 LEU A C 1
ATOM 663 O O . LEU A 1 83 ? 7.294 -9.479 -17.606 1.00 96.25 83 LEU A O 1
ATOM 667 N N . LEU A 1 84 ? 5.603 -8.174 -18.323 1.00 94.44 84 LEU A N 1
ATOM 668 C CA . LEU A 1 84 ? 4.656 -8.422 -17.226 1.00 94.44 84 LEU A CA 1
ATOM 669 C C . LEU A 1 84 ? 3.301 -8.924 -17.760 1.00 94.44 84 LEU A C 1
ATOM 671 O O . LEU A 1 84 ? 2.275 -8.284 -17.560 1.00 94.44 84 LEU A O 1
ATOM 675 N N . PRO A 1 85 ? 3.257 -10.092 -18.427 1.00 94.69 85 PRO A N 1
ATOM 676 C CA . PRO A 1 85 ? 2.049 -10.565 -19.109 1.00 94.69 85 PRO A CA 1
ATOM 677 C C . PRO A 1 85 ? 0.891 -10.949 -18.174 1.00 94.69 85 PRO A C 1
ATOM 679 O O . PRO A 1 85 ? -0.214 -11.165 -18.655 1.00 94.69 85 PRO A O 1
ATOM 682 N N . ASN A 1 86 ? 1.144 -11.072 -16.867 1.00 94.69 86 ASN A N 1
ATOM 683 C CA . ASN A 1 86 ? 0.145 -11.378 -15.838 1.00 94.69 86 ASN A CA 1
ATOM 684 C C . ASN A 1 86 ? 0.179 -10.308 -14.734 1.00 94.69 86 ASN A C 1
ATOM 686 O O . ASN A 1 86 ? 0.243 -10.642 -13.550 1.00 94.69 86 ASN A O 1
ATOM 690 N N . TYR A 1 87 ? 0.261 -9.033 -15.121 1.00 94.25 87 TYR A N 1
ATOM 691 C CA . TYR A 1 87 ? 0.369 -7.904 -14.191 1.00 94.25 87 TYR A CA 1
ATOM 692 C C . TYR A 1 87 ? -0.723 -7.931 -13.108 1.00 94.25 87 TYR A C 1
ATOM 694 O O . TYR A 1 87 ? -0.435 -7.761 -11.926 1.00 94.25 87 TYR A O 1
ATOM 702 N N . ASP A 1 88 ? -1.950 -8.267 -13.499 1.00 94.62 88 ASP A N 1
ATOM 703 C CA . ASP A 1 88 ? -3.135 -8.317 -12.644 1.00 94.62 88 ASP A CA 1
ATOM 704 C C . ASP A 1 88 ? -3.236 -9.567 -11.753 1.00 94.62 88 ASP A C 1
ATOM 706 O O . ASP A 1 88 ? -4.174 -9.697 -10.967 1.00 94.62 88 ASP A O 1
ATOM 710 N N . GLN A 1 89 ? -2.270 -10.490 -11.823 1.00 94.56 89 GLN A N 1
ATOM 711 C CA . GLN A 1 89 ? -2.282 -11.710 -11.012 1.00 94.56 89 GLN A CA 1
ATOM 712 C C . GLN A 1 89 ? -2.089 -11.433 -9.513 1.00 94.56 89 GLN A C 1
ATOM 714 O O . GLN A 1 89 ? -2.468 -12.266 -8.683 1.00 94.56 89 GLN A O 1
ATOM 719 N N . LEU A 1 90 ? -1.461 -10.310 -9.155 1.00 94.81 90 LEU A N 1
ATOM 720 C CA . LEU A 1 90 ? -1.210 -9.913 -7.773 1.00 94.81 90 LEU A CA 1
ATOM 721 C C . LEU A 1 90 ? -1.615 -8.447 -7.552 1.00 94.81 90 LEU A C 1
ATOM 723 O O . LEU A 1 90 ? -1.374 -7.625 -8.431 1.00 94.81 90 LEU A O 1
ATOM 727 N N . PRO A 1 91 ? -2.148 -8.094 -6.368 1.00 96.81 91 PRO A N 1
ATOM 728 C CA . PRO A 1 91 ? -2.474 -6.709 -6.040 1.00 96.81 91 PRO A CA 1
ATOM 729 C C . PRO A 1 91 ? -1.246 -5.789 -6.058 1.00 96.81 91 PRO A C 1
ATOM 731 O O . PRO A 1 91 ? -0.190 -6.151 -5.528 1.00 96.81 91 PRO A O 1
ATOM 734 N N . THR A 1 92 ? -1.413 -4.565 -6.565 1.00 97.06 92 THR A N 1
ATOM 735 C CA . THR A 1 92 ? -0.429 -3.474 -6.418 1.00 97.06 92 THR A CA 1
ATOM 736 C C . THR A 1 92 ? -0.485 -2.862 -5.012 1.00 97.06 92 THR A C 1
ATOM 738 O O . THR A 1 92 ? 0.519 -2.393 -4.469 1.00 97.06 92 THR A O 1
ATOM 741 N N . TRP A 1 93 ? -1.635 -2.969 -4.342 1.00 98.06 93 TRP A N 1
ATOM 742 C CA . TRP A 1 93 ? -1.807 -2.659 -2.927 1.00 98.06 93 TRP A CA 1
ATOM 743 C C . TRP A 1 93 ? -1.555 -3.899 -2.071 1.00 98.06 93 TRP A C 1
ATOM 745 O O . TRP A 1 93 ? -2.393 -4.786 -1.911 1.00 98.06 93 TRP A O 1
ATOM 755 N N . THR A 1 94 ? -0.363 -3.965 -1.486 1.00 97.25 94 THR A N 1
ATOM 756 C CA . THR A 1 94 ? 0.142 -5.170 -0.815 1.00 97.25 94 THR A CA 1
ATOM 757 C C . THR A 1 94 ? 0.051 -5.081 0.707 1.00 97.25 94 THR A C 1
ATOM 759 O O . THR A 1 94 ? 0.180 -4.005 1.290 1.00 97.25 94 THR A O 1
ATOM 762 N N . TYR A 1 95 ? -0.127 -6.231 1.372 1.00 97.50 95 TYR A N 1
ATOM 763 C CA . TYR A 1 95 ? -0.114 -6.340 2.838 1.00 97.50 95 TYR A CA 1
ATOM 764 C C . TYR A 1 95 ? 1.130 -5.665 3.435 1.00 97.50 95 TYR A C 1
ATOM 766 O O . TYR A 1 95 ? 2.263 -6.028 3.109 1.00 97.50 95 TYR A O 1
ATOM 774 N N . ALA A 1 96 ? 0.925 -4.751 4.383 1.00 97.06 96 ALA A N 1
ATOM 775 C CA . ALA A 1 96 ? 1.990 -4.003 5.027 1.00 97.06 96 ALA A CA 1
ATOM 776 C C . ALA A 1 96 ? 2.092 -4.303 6.532 1.00 97.06 96 ALA A C 1
ATOM 778 O O . ALA A 1 96 ? 1.113 -4.386 7.275 1.00 97.06 96 ALA A O 1
ATOM 779 N N . SER A 1 97 ? 3.330 -4.384 7.022 1.00 95.19 97 SER A N 1
ATOM 780 C CA . SER A 1 97 ? 3.651 -4.364 8.453 1.00 95.19 97 SER A CA 1
ATOM 781 C C . SER A 1 97 ? 4.651 -3.242 8.758 1.00 95.19 97 SER A C 1
ATOM 783 O O . SER A 1 97 ? 5.835 -3.524 8.959 1.00 95.19 97 SER A O 1
ATOM 785 N N . PRO A 1 98 ? 4.217 -1.967 8.755 1.00 96.94 98 PRO A N 1
ATOM 786 C CA . PRO A 1 98 ? 5.102 -0.842 9.039 1.00 96.94 98 PRO A CA 1
ATOM 787 C C . PRO A 1 98 ? 5.809 -0.975 10.399 1.00 96.94 98 PRO A C 1
ATOM 789 O O . PRO A 1 98 ? 5.205 -1.366 11.400 1.00 96.94 98 PRO A O 1
ATOM 792 N N . HIS A 1 99 ? 7.099 -0.636 10.441 1.00 95.88 99 HIS A N 1
ATOM 793 C CA . HIS A 1 99 ? 7.932 -0.679 11.651 1.00 95.88 99 HIS A CA 1
ATOM 794 C C . HIS A 1 99 ? 7.890 0.653 12.417 1.00 95.88 99 HIS A C 1
ATOM 796 O O . HIS A 1 99 ? 8.921 1.239 12.730 1.00 95.88 99 HIS A O 1
ATOM 802 N N . ASN A 1 100 ? 6.687 1.156 12.679 1.00 96.94 100 ASN A N 1
ATOM 803 C CA . ASN A 1 100 ? 6.446 2.470 13.286 1.00 96.94 100 ASN A CA 1
ATOM 804 C C . ASN A 1 100 ? 5.345 2.420 14.366 1.00 96.94 100 ASN A C 1
ATOM 806 O O . ASN A 1 100 ? 4.691 3.431 14.625 1.00 96.94 100 ASN A O 1
ATOM 810 N N . ILE A 1 101 ? 5.134 1.240 14.967 1.00 96.94 101 ILE A N 1
ATOM 811 C CA . ILE A 1 101 ? 4.101 1.006 15.982 1.00 96.94 101 ILE A CA 1
ATOM 812 C C . ILE A 1 101 ? 4.265 1.972 17.158 1.00 96.94 101 ILE A C 1
ATOM 814 O O . ILE A 1 101 ? 5.331 2.061 17.768 1.00 96.94 101 ILE A O 1
ATOM 818 N N . GLN A 1 102 ? 3.173 2.639 17.512 1.00 97.56 102 GLN A N 1
ATOM 819 C CA . GLN A 1 102 ? 3.079 3.590 18.610 1.00 97.56 102 GLN A CA 1
ATOM 820 C C . GLN A 1 102 ? 1.827 3.328 19.441 1.00 97.56 102 GLN A C 1
ATOM 822 O O . GLN A 1 102 ? 0.776 2.946 18.930 1.00 97.56 102 GLN A O 1
ATOM 827 N N . ARG A 1 103 ? 1.927 3.556 20.755 1.00 95.88 103 ARG A N 1
ATOM 828 C CA . ARG A 1 103 ? 0.783 3.398 21.664 1.00 95.88 103 ARG A CA 1
ATOM 829 C C . ARG A 1 103 ? -0.330 4.402 21.360 1.00 95.88 103 ARG A C 1
ATOM 831 O O . ARG A 1 103 ? -1.493 4.021 21.421 1.00 95.88 103 ARG A O 1
ATOM 838 N N . ASN A 1 104 ? 0.052 5.641 21.058 1.00 97.38 104 ASN A N 1
ATOM 839 C CA . ASN A 1 104 ? -0.855 6.738 20.752 1.00 97.38 104 ASN A CA 1
ATOM 840 C C . ASN A 1 104 ? -0.610 7.177 19.306 1.00 97.38 104 ASN A C 1
ATOM 842 O O . ASN A 1 104 ? 0.510 7.536 18.949 1.00 97.38 104 ASN A O 1
ATOM 846 N N . THR A 1 105 ? -1.660 7.138 18.506 1.00 97.81 105 THR A N 1
ATOM 847 C CA . THR A 1 105 ? -1.733 7.557 17.101 1.00 97.81 105 THR A CA 1
ATOM 848 C C . THR A 1 105 ? -3.047 8.315 16.891 1.00 97.81 105 THR A C 1
ATOM 850 O O . THR A 1 105 ? -3.952 8.168 17.726 1.00 97.81 105 THR A O 1
ATOM 853 N N . PRO A 1 106 ? -3.218 9.036 15.769 1.00 97.38 106 PRO A N 1
ATOM 854 C CA . PRO A 1 106 ? -4.504 9.644 15.427 1.00 97.38 106 PRO A CA 1
ATOM 855 C C . PRO A 1 106 ? -5.677 8.648 15.486 1.00 97.38 106 PRO A C 1
ATOM 857 O O . PRO A 1 106 ? -6.736 8.960 16.022 1.00 97.38 106 PRO A O 1
ATOM 860 N N . GLN A 1 107 ? -5.476 7.405 15.034 1.00 96.38 107 GLN A N 1
ATOM 861 C CA . GLN A 1 107 ? -6.500 6.350 15.011 1.00 96.38 107 GLN A CA 1
ATOM 862 C C . GLN A 1 107 ? -6.940 5.908 16.417 1.00 96.38 107 GLN A C 1
ATOM 864 O O . GLN A 1 107 ? -8.061 5.435 16.600 1.00 96.38 107 GLN A O 1
ATOM 869 N N . THR A 1 108 ? -6.078 6.051 17.428 1.00 96.25 108 THR A N 1
ATOM 870 C CA . THR A 1 108 ? -6.402 5.672 18.817 1.00 96.25 108 THR A CA 1
ATOM 871 C C . THR A 1 108 ? -7.132 6.755 19.611 1.00 96.25 108 THR A C 1
ATOM 873 O O . THR A 1 108 ? -7.586 6.472 20.720 1.00 96.25 108 THR A O 1
ATOM 876 N N . GLU A 1 109 ? -7.260 7.977 19.081 1.00 96.75 109 GLU A N 1
ATOM 877 C CA . GLU A 1 109 ? -7.791 9.122 19.834 1.00 96.75 109 GLU A CA 1
ATOM 878 C C . GLU A 1 109 ? -9.289 9.004 20.142 1.00 96.75 109 GLU A C 1
ATOM 880 O O . GLU A 1 109 ? -9.738 9.384 21.224 1.00 96.75 109 GLU A O 1
ATOM 885 N N . SER A 1 110 ? -10.084 8.476 19.207 1.00 96.06 110 SER A N 1
ATOM 886 C CA . SER A 1 110 ? -11.530 8.303 19.379 1.00 96.06 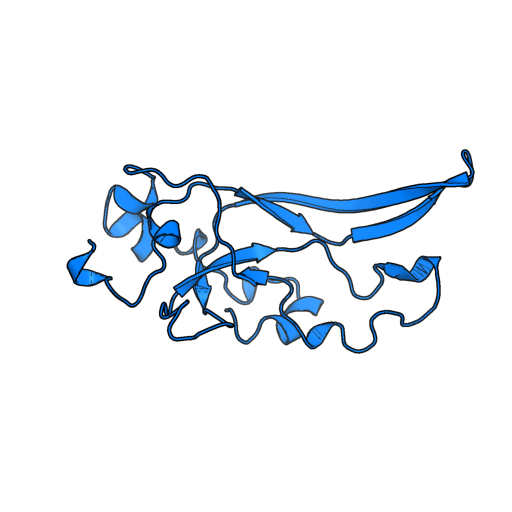110 SER A CA 1
ATOM 887 C C . SER A 1 110 ? -12.105 7.282 18.396 1.00 96.06 110 SER A C 1
ATOM 889 O O . SER A 1 110 ? -11.495 6.976 17.377 1.00 96.06 110 SER A O 1
ATOM 891 N N . CYS A 1 111 ? -13.332 6.805 18.636 1.00 95.25 111 CYS A N 1
ATOM 892 C CA . CYS A 1 111 ? -14.037 5.950 17.671 1.00 95.25 111 CYS A CA 1
ATOM 893 C C . CYS A 1 111 ? -14.214 6.644 16.304 1.00 95.25 111 CYS A C 1
ATOM 895 O O . CYS A 1 111 ? -14.170 5.995 15.260 1.00 95.25 111 CYS A O 1
ATOM 897 N N . GLY A 1 112 ? -14.402 7.969 16.311 1.00 96.94 112 GLY A N 1
ATOM 898 C CA . GLY A 1 112 ? -14.586 8.771 15.103 1.00 96.94 112 GLY A CA 1
ATOM 899 C C . GLY A 1 112 ? -13.330 8.879 14.239 1.00 96.94 112 GLY A C 1
ATOM 900 O O . GLY A 1 112 ? -13.461 9.078 13.036 1.00 96.94 112 GLY A O 1
ATOM 901 N N . ALA A 1 113 ? -12.138 8.671 14.811 1.00 96.38 113 ALA A N 1
ATOM 902 C CA . ALA A 1 113 ? -10.874 8.751 14.078 1.00 96.38 113 ALA A CA 1
ATOM 903 C C . ALA A 1 113 ? -10.762 7.716 12.943 1.00 96.38 113 ALA A C 1
ATOM 905 O O . ALA A 1 113 ? -10.052 7.963 11.971 1.00 96.38 113 ALA A O 1
ATOM 906 N N . CYS A 1 114 ? -11.499 6.602 13.047 1.00 95.62 114 CYS A N 1
ATOM 907 C CA . CYS A 1 114 ? -11.651 5.616 11.976 1.00 95.62 114 CYS A CA 1
ATOM 908 C C . CYS A 1 114 ? -13.078 5.597 11.410 1.00 95.62 114 CYS A C 1
ATOM 910 O O . CYS A 1 114 ? -13.264 5.732 10.207 1.00 95.62 114 CYS A O 1
ATOM 912 N N . HIS A 1 115 ? -14.111 5.465 12.251 1.00 95.69 115 HIS A N 1
ATOM 913 C CA . HIS A 1 115 ? -15.489 5.276 11.767 1.00 95.69 115 HIS A CA 1
ATOM 914 C C . HIS A 1 115 ? -16.116 6.530 11.139 1.00 95.69 115 HIS A C 1
ATOM 916 O O . HIS A 1 115 ? -17.139 6.425 10.468 1.00 95.69 115 HIS A O 1
ATOM 922 N N . GLY A 1 116 ? -15.524 7.705 11.363 1.00 97.06 116 GLY A N 1
ATOM 923 C CA . GLY A 1 116 ? -15.891 8.959 10.705 1.00 97.06 116 GLY A CA 1
ATOM 924 C C . GLY A 1 116 ? -14.868 9.420 9.666 1.00 97.06 116 GLY A C 1
ATOM 925 O O . GLY A 1 116 ? -14.967 10.553 9.209 1.00 97.06 116 GLY A O 1
ATOM 926 N N . ASN A 1 117 ? -13.883 8.582 9.323 1.00 97.12 117 ASN A N 1
ATOM 927 C CA . ASN A 1 117 ? -12.757 8.955 8.473 1.00 97.12 117 ASN A CA 1
ATOM 928 C C . ASN A 1 117 ? -12.626 8.006 7.266 1.00 97.12 117 ASN A C 1
ATOM 930 O O . ASN A 1 117 ? -11.797 7.091 7.283 1.00 97.12 117 ASN A O 1
ATOM 934 N N . PRO A 1 118 ? -13.445 8.199 6.214 1.00 96.44 118 PRO A N 1
ATOM 935 C CA . PRO A 1 118 ? -13.404 7.358 5.018 1.00 96.44 118 PRO A CA 1
ATOM 936 C C . PRO A 1 118 ? -12.066 7.450 4.270 1.00 96.44 118 PRO A C 1
ATOM 938 O O . PRO A 1 118 ? -11.735 6.549 3.500 1.00 96.44 118 PRO A O 1
ATOM 941 N N . GLU A 1 119 ? -11.258 8.488 4.512 1.00 96.19 119 GLU A N 1
ATOM 942 C CA . GLU A 1 119 ? -9.957 8.663 3.859 1.00 96.19 119 GLU A CA 1
ATOM 943 C C . GLU A 1 119 ? -8.971 7.537 4.182 1.00 96.19 119 GLU A C 1
ATOM 945 O O . GLU A 1 119 ? -8.179 7.164 3.320 1.00 96.19 119 GLU A O 1
ATOM 950 N N . LEU A 1 120 ? -9.098 6.909 5.355 1.00 97.62 120 LEU A N 1
ATOM 951 C CA . LEU A 1 120 ? -8.233 5.802 5.771 1.00 97.62 120 LEU A CA 1
ATOM 952 C C . LEU A 1 120 ? -8.509 4.486 5.045 1.00 97.62 120 LEU A C 1
ATOM 954 O O . LEU A 1 120 ? -7.708 3.571 5.173 1.00 97.62 120 LEU A O 1
ATOM 958 N N . PHE A 1 121 ? -9.628 4.338 4.337 1.00 98.06 121 PHE A N 1
ATOM 959 C CA . PHE A 1 121 ? -9.996 3.071 3.703 1.00 98.06 121 PHE A CA 1
ATOM 960 C C . PHE A 1 121 ? -9.620 3.080 2.228 1.00 98.06 121 PHE A C 1
ATOM 962 O O . PHE A 1 121 ? -9.927 4.040 1.518 1.00 98.06 121 PHE A O 1
ATOM 969 N N . LEU A 1 122 ? -8.964 2.019 1.764 1.00 98.19 122 LEU A N 1
ATOM 970 C CA . LEU A 1 122 ? -8.741 1.812 0.342 1.00 98.19 122 LEU A CA 1
ATOM 971 C C . LEU A 1 122 ? -10.077 1.427 -0.297 1.00 98.19 122 LEU A C 1
ATOM 973 O O . LEU A 1 122 ? -10.725 0.482 0.137 1.00 98.19 122 LEU A O 1
ATOM 977 N N . THR A 1 123 ? -10.503 2.191 -1.295 1.00 97.44 123 THR A N 1
ATOM 978 C CA . THR A 1 123 ? -11.734 1.961 -2.055 1.00 97.44 123 THR A CA 1
ATOM 979 C C . THR A 1 123 ? -11.402 1.977 -3.540 1.00 97.44 123 THR A C 1
ATOM 981 O O . THR A 1 123 ? -10.354 2.493 -3.929 1.00 97.44 123 THR A O 1
ATOM 984 N N . ALA A 1 124 ? -12.304 1.468 -4.384 1.00 97.25 124 ALA A N 1
ATOM 985 C CA . ALA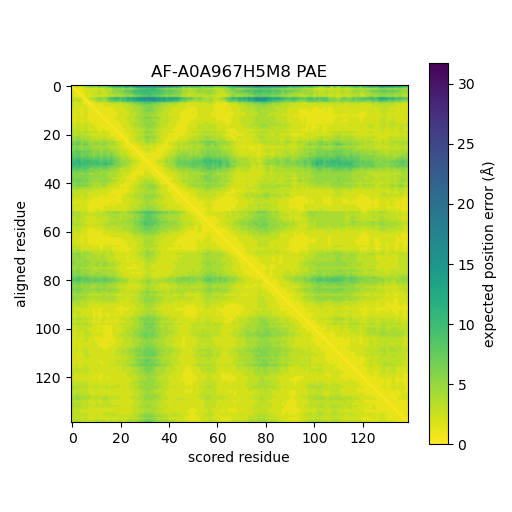 A 1 124 ? -12.114 1.466 -5.838 1.00 97.25 124 ALA A CA 1
ATOM 986 C C . ALA A 1 124 ? -11.784 2.862 -6.405 1.00 97.25 124 ALA A C 1
ATOM 988 O O . ALA A 1 124 ? -10.981 2.979 -7.318 1.00 97.25 124 ALA A O 1
ATOM 989 N N . GLU A 1 125 ? -12.357 3.924 -5.829 1.00 97.00 125 GLU A N 1
ATOM 990 C CA . GLU A 1 125 ? -12.137 5.320 -6.243 1.00 97.00 125 GLU A CA 1
ATOM 991 C C . GLU A 1 125 ? -10.715 5.836 -5.962 1.00 97.00 125 GLU A C 1
ATOM 993 O O . GLU A 1 125 ? -10.316 6.862 -6.507 1.00 97.00 125 GLU A O 1
ATOM 998 N N . LYS A 1 126 ? -9.961 5.151 -5.095 1.00 95.75 126 LYS A N 1
ATOM 999 C CA . LYS A 1 126 ? -8.580 5.497 -4.724 1.00 95.75 126 LYS A CA 1
ATOM 1000 C C . LYS A 1 126 ? -7.539 4.606 -5.403 1.00 95.75 126 LYS A C 1
ATOM 1002 O O . LYS A 1 126 ? -6.352 4.766 -5.136 1.00 95.75 126 LYS A O 1
ATOM 1007 N N . VAL A 1 127 ? -7.977 3.661 -6.231 1.00 96.94 127 VAL A N 1
ATOM 1008 C CA . VAL A 1 127 ? -7.116 2.772 -7.014 1.00 96.94 127 VAL A CA 1
ATOM 1009 C C . VAL A 1 127 ? -7.089 3.286 -8.452 1.00 96.94 127 VAL A C 1
ATOM 1011 O O . VAL A 1 127 ? -8.125 3.693 -8.981 1.00 96.94 127 VAL A O 1
ATOM 1014 N N . ALA A 1 128 ? -5.911 3.293 -9.079 1.00 95.56 128 ALA A N 1
ATOM 1015 C CA . ALA A 1 128 ? -5.786 3.679 -10.480 1.00 95.56 128 ALA A CA 1
ATOM 1016 C C . ALA A 1 128 ? -6.624 2.744 -11.368 1.00 95.56 128 ALA A C 1
ATOM 1018 O O . ALA A 1 128 ? -6.727 1.550 -11.096 1.00 95.56 128 ALA A O 1
ATOM 1019 N N . GLU A 1 129 ? -7.245 3.275 -12.425 1.00 95.06 129 GLU A N 1
ATOM 1020 C CA . GLU A 1 129 ? -8.235 2.537 -13.226 1.00 95.06 129 GLU A CA 1
ATOM 1021 C C . GLU A 1 129 ? -7.683 1.215 -13.790 1.00 95.06 129 GLU A C 1
ATOM 1023 O O . GLU A 1 129 ? -8.362 0.188 -13.737 1.00 95.06 129 GLU A O 1
ATOM 1028 N N . ASN A 1 130 ? -6.432 1.224 -14.254 1.00 93.62 130 ASN A N 1
ATOM 1029 C CA . ASN A 1 130 ? -5.717 0.050 -14.761 1.00 93.62 130 ASN A CA 1
ATOM 1030 C C . ASN A 1 130 ? -5.406 -0.996 -13.674 1.00 93.62 130 ASN A C 1
ATOM 1032 O O . ASN A 1 130 ? -5.266 -2.177 -13.969 1.00 93.62 130 ASN A O 1
ATOM 1036 N N . GLU A 1 131 ? -5.371 -0.604 -12.403 1.00 96.62 131 GLU A N 1
ATOM 1037 C CA . GLU A 1 131 ? -5.055 -1.493 -11.284 1.00 96.62 131 GLU A CA 1
ATOM 1038 C C . GLU A 1 131 ? -6.299 -2.054 -10.578 1.00 96.62 131 GLU A C 1
ATOM 1040 O O . GLU A 1 131 ? -6.189 -2.918 -9.702 1.00 96.62 131 GLU A O 1
ATOM 1045 N N . ILE A 1 132 ? -7.502 -1.584 -10.931 1.00 96.75 132 ILE A N 1
ATOM 1046 C CA . ILE A 1 132 ? -8.753 -1.995 -10.275 1.00 96.75 132 ILE A CA 1
ATOM 1047 C C . ILE A 1 132 ? -8.933 -3.515 -10.330 1.00 96.75 132 ILE A C 1
ATOM 1049 O O . ILE A 1 132 ? -9.371 -4.108 -9.341 1.00 96.75 132 ILE A O 1
ATOM 1053 N N . ALA A 1 133 ? -8.596 -4.150 -11.456 1.00 95.62 133 ALA A N 1
ATOM 1054 C CA . ALA A 1 133 ? -8.706 -5.598 -11.617 1.00 95.62 133 ALA A CA 1
ATOM 1055 C C . ALA A 1 133 ? -7.788 -6.354 -10.641 1.00 95.62 133 ALA A C 1
ATOM 1057 O O . ALA A 1 133 ? -8.247 -7.266 -9.955 1.00 95.62 133 ALA A O 1
ATOM 1058 N N . ALA A 1 134 ? -6.533 -5.913 -10.515 1.00 96.69 134 ALA A N 1
ATOM 1059 C CA . ALA A 1 134 ? -5.532 -6.522 -9.641 1.00 96.69 134 ALA A CA 1
ATOM 1060 C C . ALA A 1 134 ? -5.888 -6.402 -8.147 1.00 96.69 134 ALA A C 1
ATOM 1062 O O . ALA A 1 134 ? -5.506 -7.245 -7.335 1.00 96.69 134 ALA A O 1
ATOM 1063 N N . ASN A 1 135 ? -6.620 -5.349 -7.768 1.00 98.06 135 ASN A N 1
ATOM 1064 C CA . ASN A 1 135 ? -6.866 -4.992 -6.370 1.00 98.06 135 ASN A CA 1
ATOM 1065 C C . ASN A 1 135 ? -8.280 -5.316 -5.857 1.00 98.06 135 ASN A C 1
ATOM 1067 O O . ASN A 1 135 ? -8.599 -4.954 -4.726 1.00 98.06 135 ASN A O 1
ATOM 1071 N N . GLN A 1 136 ? -9.123 -6.019 -6.626 1.00 96.44 136 GLN A N 1
ATOM 1072 C CA . GLN A 1 136 ? -10.492 -6.365 -6.199 1.00 96.44 136 GLN A CA 1
ATOM 1073 C C . GLN A 1 136 ? -10.549 -7.071 -4.836 1.00 96.44 136 GLN A C 1
ATOM 1075 O O . GLN A 1 136 ? -11.452 -6.815 -4.046 1.00 96.44 136 GLN A O 1
ATOM 1080 N N . ASP A 1 137 ? -9.575 -7.931 -4.539 1.00 95.94 137 ASP A N 1
ATOM 1081 C CA . ASP A 1 137 ? -9.557 -8.723 -3.304 1.00 95.94 137 ASP A CA 1
ATOM 1082 C C . ASP A 1 137 ? -9.088 -7.935 -2.065 1.00 95.94 137 ASP A C 1
ATOM 1084 O O . ASP A 1 137 ? -9.118 -8.464 -0.948 1.00 95.94 137 ASP A O 1
ATOM 1088 N N . VAL A 1 138 ? -8.621 -6.692 -2.243 1.00 97.75 138 VAL A N 1
ATOM 1089 C CA . VAL A 1 138 ? -8.043 -5.869 -1.166 1.00 97.75 138 VAL A CA 1
ATOM 1090 C C . VAL A 1 138 ? -8.819 -4.580 -0.866 1.00 97.75 138 VAL A C 1
ATOM 1092 O O . VAL A 1 138 ? -8.511 -3.927 0.136 1.00 97.75 138 VAL A O 1
ATOM 1095 N N . ILE A 1 139 ? -9.836 -4.247 -1.669 1.00 96.06 139 ILE A N 1
ATOM 1096 C CA . ILE A 1 139 ? -10.735 -3.085 -1.495 1.00 96.06 139 ILE A CA 1
ATOM 1097 C C . ILE A 1 139 ? -12.077 -3.436 -0.841 1.00 96.06 139 ILE A C 1
ATOM 1099 O O . ILE A 1 139 ? -12.494 -4.614 -0.883 1.00 96.06 139 ILE A O 1
#

Radius of gyration: 17.42 Å; Cα contacts (8 Å, |Δi|>4): 250; chains: 1; bounding box: 42×28×48 Å

Foldseek 3Di:
DCVVCPLAEDLCLQFPDWDKAFAAKAWAADPVPRHIDIDTPDIDTDWEKWAAPPPDPVRRYGIATWGQHHHDQCNHVNVHPRPPVPVLCAASTDGDDDPGGDPDDLSPPDPCSPVVCCVRYDDLVNDDPVRSSSCVNTD

Secondary structure (DSSP, 8-state):
-HHHHTTTB-HHHHH---EEEEEEEEEEE-TTT--EEEEEEEEEEE-EEEE-TT-BTTB--SEEEEEE----TTTTGGG-S-S-TTGGGS-SEEEE--S---SS-GGGS-THHHHT-GGGB--GGGS-GGGTTTTTTT-